Protein AF-A0A950HMZ3-F1 (afdb_monomer_lite)

Foldseek 3Di:
DVVLVVCCVPPLPVQLVVLVVCCVVPNDPVSVVSNVVSVPRDPDDDPDDDPAAWDDWDADPVNQWIWIQGPSRDIDIDGPDPVVVLLVCCVPPNQDDPVRCCVPPVPDDDDRDND

Radius of gyration: 17.86 Å; chains: 1; bounding box: 38×34×45 Å

pLDDT: mean 84.2, std 11.94, range [38.78, 97.56]

Sequence (115 aa):
MARATVLAAKDPGGSMLLAVEAFHYQPTVETRGALLSSQGQYFAGQLTGHRDIVYGVAFSPDGRTLATGGADHTIRLWDPDTTRVTDRLCHIIGRPSRADWARLIPDLPYQPTCH

Secondary structure (DSSP, 8-state):
-HHHHHHHHH-HHHHHHHHHHHHHH---HHHHHHHHHHHTS---------SS-EEEEEE-TTSS-EEEEETTS-EEEE---HHHHHHHHHHHHSS--HHHHHHH-TTS-------

Structure (mmCIF, N/CA/C/O backbone):
data_AF-A0A950HMZ3-F1
#
_entry.id   AF-A0A950HMZ3-F1
#
loop_
_atom_site.group_PDB
_atom_site.id
_atom_site.type_symbol
_atom_site.label_atom_id
_atom_site.label_alt_id
_atom_site.label_comp_id
_atom_site.label_asym_id
_atom_site.label_entity_id
_atom_site.label_seq_id
_atom_site.pdbx_PDB_ins_code
_atom_site.Cartn_x
_atom_site.Cartn_y
_atom_site.Cartn_z
_atom_site.occupancy
_atom_site.B_iso_or_equiv
_atom_site.auth_seq_id
_atom_site.auth_comp_id
_atom_site.auth_asym_id
_atom_site.auth_atom_id
_atom_site.pdbx_PDB_model_num
ATOM 1 N N . MET A 1 1 ? -0.866 -10.553 30.561 1.00 49.59 1 MET A N 1
ATOM 2 C CA . MET A 1 1 ? -0.048 -9.563 29.822 1.00 49.59 1 MET A CA 1
ATOM 3 C C . MET A 1 1 ? 0.933 -10.196 28.828 1.00 49.59 1 MET A C 1
ATOM 5 O O . MET A 1 1 ? 0.918 -9.778 27.683 1.00 49.59 1 MET A O 1
ATOM 9 N N . ALA A 1 2 ? 1.696 -11.244 29.173 1.00 38.78 2 ALA A N 1
ATOM 10 C CA . ALA A 1 2 ? 2.708 -11.829 28.268 1.00 38.78 2 ALA A CA 1
ATOM 11 C C . ALA A 1 2 ? 2.187 -12.428 26.937 1.00 38.78 2 ALA A C 1
ATOM 13 O O . ALA A 1 2 ? 2.918 -12.468 25.957 1.00 38.78 2 ALA A O 1
ATOM 14 N N . ARG A 1 3 ? 0.931 -12.894 26.868 1.00 56.56 3 ARG A N 1
ATOM 15 C CA . ARG A 1 3 ? 0.355 -13.447 25.623 1.00 56.56 3 ARG A CA 1
ATOM 16 C C . ARG A 1 3 ? -0.047 -12.379 24.595 1.00 56.56 3 ARG A C 1
ATOM 18 O O . ARG A 1 3 ? 0.020 -12.653 23.405 1.00 56.56 3 ARG A O 1
ATOM 25 N N . ALA A 1 4 ? -0.432 -11.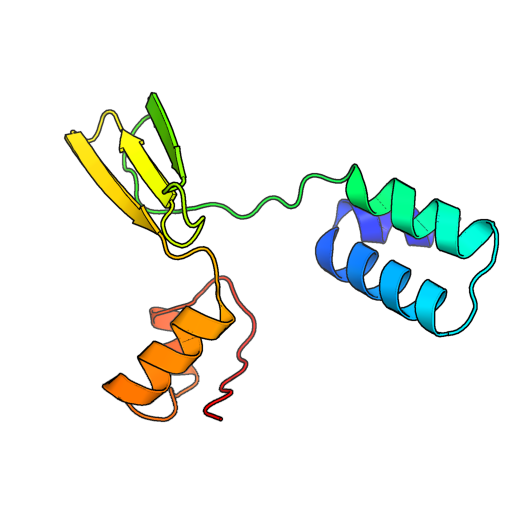182 25.041 1.00 59.53 4 ALA A N 1
ATOM 26 C CA . ALA A 1 4 ? -0.907 -10.111 24.159 1.00 59.53 4 ALA A CA 1
ATOM 27 C C . ALA A 1 4 ? 0.247 -9.412 23.419 1.00 59.53 4 ALA A C 1
ATOM 29 O O . ALA A 1 4 ? 0.126 -9.090 22.243 1.00 59.53 4 ALA A O 1
ATOM 30 N N . THR A 1 5 ? 1.399 -9.249 24.075 1.00 60.19 5 THR A N 1
ATOM 31 C CA . THR A 1 5 ? 2.601 -8.655 23.466 1.00 60.19 5 THR A CA 1
ATOM 32 C C . THR A 1 5 ? 3.232 -9.553 22.401 1.00 60.19 5 THR A C 1
ATOM 34 O O . THR A 1 5 ? 3.782 -9.055 21.424 1.00 60.19 5 THR A O 1
ATOM 37 N N . VAL A 1 6 ? 3.119 -10.878 22.545 1.00 63.56 6 VAL A N 1
ATOM 38 C CA . VAL A 1 6 ? 3.604 -11.840 21.541 1.00 63.56 6 VAL A CA 1
ATOM 39 C C . VAL A 1 6 ? 2.766 -11.794 20.262 1.00 63.56 6 VAL A C 1
ATOM 41 O O . VAL A 1 6 ? 3.326 -11.938 19.178 1.00 63.56 6 VAL A O 1
ATOM 44 N N . LEU A 1 7 ? 1.449 -11.577 20.372 1.00 69.81 7 LEU A N 1
ATOM 45 C CA . LEU A 1 7 ? 0.589 -11.409 19.200 1.00 69.81 7 LEU A CA 1
ATOM 46 C C . LEU A 1 7 ? 0.912 -10.100 18.475 1.00 69.81 7 LEU A C 1
ATOM 48 O O . LEU A 1 7 ? 1.141 -10.138 17.275 1.00 69.81 7 LEU A O 1
ATOM 52 N N . ALA A 1 8 ? 1.066 -8.993 19.209 1.00 68.38 8 ALA A N 1
ATOM 53 C CA . ALA A 1 8 ? 1.457 -7.698 18.644 1.00 68.38 8 ALA A CA 1
ATOM 54 C C . ALA A 1 8 ? 2.767 -7.757 17.842 1.00 68.38 8 ALA A C 1
ATOM 56 O O . ALA A 1 8 ? 2.886 -7.130 16.797 1.00 68.38 8 ALA A O 1
ATOM 57 N N . ALA A 1 9 ? 3.740 -8.549 18.297 1.00 69.44 9 ALA A N 1
ATOM 58 C CA . ALA A 1 9 ? 5.013 -8.704 17.598 1.00 69.44 9 ALA A CA 1
ATOM 59 C C . ALA A 1 9 ? 4.945 -9.626 16.365 1.00 69.44 9 ALA A C 1
ATOM 61 O O . ALA A 1 9 ? 5.716 -9.439 15.428 1.00 69.44 9 ALA A O 1
ATOM 62 N N . LYS A 1 10 ? 4.079 -10.649 16.371 1.00 72.94 10 LYS A N 1
ATOM 63 C CA . LYS A 1 10 ? 3.980 -11.643 15.283 1.00 72.94 10 LYS A CA 1
ATOM 64 C C . LYS A 1 10 ? 2.940 -11.289 14.224 1.00 72.94 10 LYS A C 1
ATOM 66 O O . LYS A 1 10 ? 3.109 -11.663 13.071 1.00 72.94 10 LYS A O 1
ATOM 71 N N . ASP A 1 11 ? 1.874 -10.619 14.637 1.00 75.00 11 ASP A N 1
ATOM 72 C CA . ASP A 1 11 ? 0.754 -10.197 13.805 1.00 75.00 11 ASP A CA 1
ATOM 73 C C . ASP A 1 11 ? 0.233 -8.828 14.292 1.00 75.00 11 ASP A C 1
ATOM 75 O O . ASP A 1 11 ? -0.746 -8.743 15.051 1.00 75.00 11 ASP A O 1
ATOM 79 N N . PRO A 1 12 ? 0.906 -7.734 13.887 1.00 76.06 12 PRO A N 1
ATOM 80 C CA . PRO A 1 12 ? 0.493 -6.379 14.243 1.00 76.06 12 PRO A CA 1
ATOM 81 C C . PRO A 1 12 ? -0.911 -6.043 13.717 1.00 76.06 12 PRO A C 1
ATOM 83 O O . PRO A 1 12 ? -1.679 -5.362 14.395 1.00 76.06 12 PRO A O 1
ATOM 86 N N . GLY A 1 13 ? -1.275 -6.557 12.534 1.00 75.50 13 GLY A N 1
ATOM 87 C CA . GLY A 1 13 ? -2.574 -6.306 11.901 1.00 75.50 13 GLY A CA 1
ATOM 88 C C . GLY A 1 13 ? -3.725 -6.969 12.645 1.00 75.50 13 GLY A C 1
ATOM 89 O O . GLY A 1 13 ? -4.692 -6.299 13.005 1.00 75.50 13 GLY A O 1
ATOM 90 N N . GLY A 1 14 ? -3.601 -8.262 12.952 1.00 78.62 14 GLY A N 1
ATOM 91 C CA . GLY A 1 14 ? -4.574 -8.971 13.783 1.00 78.62 14 GLY A CA 1
ATOM 92 C C . GLY A 1 14 ? -4.691 -8.360 15.180 1.00 78.62 14 GLY A C 1
ATOM 93 O O . GLY A 1 14 ? -5.794 -8.206 15.701 1.00 78.62 14 GLY A O 1
ATOM 94 N N . SER A 1 15 ? -3.575 -7.910 15.762 1.00 81.19 15 SER A N 1
ATOM 95 C CA . SER A 1 15 ? -3.580 -7.213 17.056 1.00 81.19 15 SER A CA 1
ATOM 96 C C . SER A 1 15 ? -4.323 -5.877 17.012 1.00 81.19 15 SER A C 1
ATOM 98 O O . SER A 1 15 ? -5.063 -5.560 17.944 1.00 81.19 15 SER A O 1
ATOM 100 N N . MET A 1 16 ? -4.160 -5.104 15.935 1.00 84.06 16 MET A N 1
ATOM 101 C CA . MET A 1 16 ? -4.878 -3.846 15.730 1.00 84.06 16 MET A CA 1
ATOM 102 C C . MET A 1 16 ? -6.379 -4.078 15.530 1.00 84.06 16 MET A C 1
ATOM 104 O O . MET A 1 16 ? -7.182 -3.398 16.166 1.00 84.06 16 MET A O 1
ATOM 108 N N . LEU A 1 17 ? -6.769 -5.056 14.707 1.00 84.50 17 LEU A N 1
ATOM 109 C CA . LEU A 1 17 ? -8.180 -5.398 14.493 1.00 84.50 17 LEU A CA 1
ATOM 110 C C . LEU A 1 17 ? -8.865 -5.804 15.801 1.00 84.50 17 LEU A C 1
ATOM 112 O O . LEU A 1 17 ? -9.935 -5.287 16.115 1.00 84.50 17 LEU A O 1
ATOM 116 N N . LEU A 1 18 ? -8.211 -6.642 16.609 1.00 87.25 18 LEU A N 1
ATOM 117 C CA . LEU A 1 18 ? -8.712 -7.021 17.932 1.00 87.25 18 LEU A CA 1
ATOM 118 C C . LEU A 1 18 ? -8.829 -5.815 18.878 1.00 87.25 18 LEU A C 1
ATOM 120 O O . LEU A 1 18 ? -9.776 -5.739 19.659 1.00 87.25 18 LEU A O 1
ATOM 124 N N . ALA A 1 19 ? -7.895 -4.860 18.818 1.00 88.00 19 ALA A N 1
ATOM 125 C CA . ALA A 1 19 ? -7.968 -3.638 19.619 1.00 88.00 19 ALA A CA 1
ATOM 126 C C . ALA A 1 19 ? -9.140 -2.732 19.197 1.00 88.00 19 ALA A C 1
ATOM 128 O O . ALA A 1 19 ? -9.822 -2.177 20.060 1.00 88.00 19 ALA A O 1
ATOM 129 N N . VAL A 1 20 ? -9.404 -2.614 17.890 1.00 90.00 20 VAL A N 1
ATOM 130 C CA . VAL A 1 20 ? -10.573 -1.899 17.346 1.00 90.00 20 VAL A CA 1
ATOM 131 C C . VAL A 1 20 ? -11.870 -2.579 17.782 1.00 90.00 20 VAL A C 1
ATOM 133 O O . VAL A 1 20 ? -12.775 -1.911 18.278 1.00 90.00 20 VAL A O 1
ATOM 136 N N . GLU A 1 21 ? -11.955 -3.904 17.657 1.00 92.88 21 GLU A N 1
ATOM 137 C CA . GLU A 1 21 ? -13.137 -4.677 18.047 1.00 92.88 21 GLU A CA 1
ATOM 138 C C . GLU A 1 21 ? -13.424 -4.557 19.550 1.00 92.88 21 GLU A C 1
ATOM 140 O O . GLU A 1 21 ? -14.551 -4.260 19.945 1.00 92.88 21 GLU A O 1
ATOM 145 N N . ALA A 1 22 ? -12.396 -4.687 20.395 1.00 89.94 22 ALA A N 1
ATOM 146 C CA . ALA A 1 22 ? -12.530 -4.513 21.838 1.00 89.94 22 ALA A CA 1
ATOM 147 C C . ALA A 1 22 ? -12.996 -3.096 22.210 1.00 89.94 22 ALA A C 1
ATOM 149 O O . ALA A 1 22 ? -13.828 -2.940 23.104 1.00 89.94 22 ALA A O 1
ATOM 150 N N . PHE A 1 23 ? -12.496 -2.065 21.519 1.00 92.38 23 PHE A N 1
ATOM 151 C CA . PHE A 1 23 ? -12.930 -0.684 21.730 1.00 92.38 23 PHE A CA 1
ATOM 152 C C . PHE A 1 23 ? -14.390 -0.461 21.312 1.00 92.38 23 PHE A C 1
ATOM 154 O O . PHE A 1 23 ? -15.127 0.215 22.031 1.00 92.38 23 PHE A O 1
ATOM 161 N N . HIS A 1 24 ? -14.822 -1.045 20.189 1.00 93.94 24 HIS A N 1
ATOM 162 C CA . HIS A 1 24 ? -16.217 -0.994 19.745 1.00 93.94 24 HIS A CA 1
ATOM 163 C C . HIS A 1 24 ? -17.165 -1.741 20.689 1.00 93.94 24 HIS A C 1
ATOM 165 O O . HIS A 1 24 ? -18.273 -1.267 20.929 1.00 93.94 24 HIS A O 1
ATOM 171 N N . TYR A 1 25 ? -16.740 -2.883 21.236 1.00 94.00 25 TYR A N 1
ATOM 172 C CA . TYR A 1 25 ? -17.533 -3.650 22.196 1.00 94.00 25 TYR A CA 1
ATOM 173 C C . TYR A 1 25 ? -17.649 -2.925 23.542 1.00 94.00 25 TYR A C 1
ATOM 175 O O . TYR A 1 25 ? -18.745 -2.792 24.088 1.00 94.00 25 TYR A O 1
ATOM 183 N N . GLN A 1 26 ? -16.523 -2.444 24.083 1.00 93.25 26 GLN A N 1
ATOM 184 C CA . GLN A 1 26 ? -16.499 -1.748 25.364 1.00 93.25 26 GLN A CA 1
ATOM 185 C C . GLN A 1 26 ? -15.388 -0.681 25.418 1.00 93.25 26 GLN A C 1
ATOM 187 O O . GLN A 1 26 ? -14.209 -0.999 25.616 1.00 93.25 26 GLN A O 1
ATOM 192 N N . PRO A 1 27 ? -15.740 0.611 25.289 1.00 92.56 27 PRO A N 1
ATOM 193 C CA . PRO A 1 27 ? -14.766 1.690 25.343 1.00 92.56 27 PRO A CA 1
ATOM 194 C C . PRO A 1 27 ? -14.360 1.984 26.794 1.00 92.56 27 PRO A C 1
ATOM 196 O O . PRO A 1 27 ? -15.047 2.702 27.520 1.00 92.56 27 PRO A O 1
ATOM 199 N N . THR A 1 28 ? -13.213 1.445 27.209 1.00 95.38 28 THR A N 1
ATOM 200 C CA . THR A 1 28 ? -12.578 1.681 28.512 1.00 95.38 28 THR A CA 1
ATOM 201 C C . THR A 1 28 ? -11.205 2.336 28.333 1.00 95.38 28 THR A C 1
ATOM 203 O O . THR A 1 28 ? -10.722 2.523 27.211 1.00 95.38 28 THR A O 1
ATOM 206 N N . VAL A 1 29 ? -10.556 2.719 29.437 1.00 94.25 29 VAL A N 1
ATOM 207 C CA . VAL A 1 29 ? -9.188 3.271 29.409 1.00 94.25 29 VAL A CA 1
ATOM 208 C C . VAL A 1 29 ? -8.207 2.240 28.845 1.00 94.25 29 VAL A C 1
ATOM 210 O O . VAL A 1 29 ? -7.322 2.585 28.066 1.00 94.25 29 VAL A O 1
ATOM 213 N N . GLU A 1 30 ? -8.408 0.968 29.176 1.00 89.00 30 GLU A N 1
ATOM 214 C CA . GLU A 1 30 ? -7.592 -0.152 28.719 1.00 89.00 30 GLU A CA 1
ATOM 215 C C . GLU A 1 30 ? -7.745 -0.385 27.211 1.00 89.00 30 GLU A C 1
ATOM 217 O O . GLU A 1 30 ? -6.736 -0.471 26.509 1.00 89.00 30 GLU A O 1
ATOM 222 N N . THR A 1 31 ? -8.977 -0.438 26.682 1.00 90.25 31 THR A N 1
ATOM 223 C CA . THR A 1 31 ? -9.200 -0.663 25.239 1.00 90.25 31 THR A CA 1
ATOM 224 C C . THR A 1 31 ? -8.762 0.538 24.403 1.00 90.25 31 THR A C 1
ATOM 226 O O . THR A 1 31 ? -8.177 0.367 23.333 1.00 90.25 31 THR A O 1
ATOM 229 N N . ARG A 1 32 ? -8.911 1.763 24.928 1.00 88.88 32 ARG A N 1
ATOM 230 C CA . ARG A 1 32 ? -8.352 2.974 24.307 1.00 88.88 32 ARG A CA 1
ATOM 231 C C . ARG A 1 32 ? -6.818 2.966 24.308 1.00 88.88 32 ARG A C 1
ATOM 233 O O . ARG A 1 32 ? -6.209 3.324 23.301 1.00 88.88 32 ARG A O 1
ATOM 240 N N . GLY A 1 33 ? -6.186 2.540 25.403 1.00 87.94 33 GLY A N 1
ATOM 241 C CA . GLY A 1 33 ? -4.729 2.408 25.500 1.00 87.94 33 GLY A CA 1
ATOM 242 C C . GLY A 1 33 ? -4.164 1.351 24.548 1.00 87.94 33 GLY A C 1
ATOM 243 O O . GLY A 1 33 ? -3.140 1.589 23.905 1.00 87.94 33 GLY A O 1
ATOM 244 N N . ALA A 1 34 ? -4.855 0.219 24.389 1.00 84.44 34 ALA A N 1
ATOM 245 C CA . ALA A 1 34 ? -4.500 -0.813 23.417 1.00 84.44 34 ALA A CA 1
ATOM 246 C C . ALA A 1 34 ? -4.597 -0.299 21.970 1.00 84.44 34 ALA A C 1
ATOM 248 O O . ALA A 1 34 ? -3.660 -0.486 21.194 1.00 84.44 34 ALA A O 1
ATOM 249 N N . LEU A 1 35 ? -5.677 0.417 21.629 1.00 85.44 35 LEU A N 1
ATOM 250 C CA . LEU A 1 35 ? -5.860 1.018 20.306 1.00 85.44 35 LEU A CA 1
ATOM 251 C C . LEU A 1 35 ? -4.741 2.015 19.972 1.00 85.44 35 LEU A C 1
ATOM 253 O O . LEU A 1 35 ? -4.130 1.920 18.910 1.00 85.44 35 LEU A O 1
ATOM 257 N N . LEU A 1 36 ? -4.420 2.933 20.887 1.00 85.44 36 LEU A N 1
ATOM 258 C CA . LEU A 1 36 ? -3.335 3.906 20.698 1.00 85.44 36 LEU A CA 1
ATOM 259 C C . LEU A 1 36 ? -1.965 3.227 20.565 1.00 85.44 36 LEU A C 1
ATOM 261 O O . LEU A 1 36 ? -1.150 3.631 19.742 1.00 85.44 36 LEU A O 1
ATOM 265 N N . SER A 1 37 ? -1.728 2.161 21.330 1.00 80.69 37 SER A N 1
ATOM 266 C CA . SER A 1 37 ? -0.469 1.406 21.285 1.00 80.69 37 SER A CA 1
ATOM 267 C C . SER A 1 37 ? -0.314 0.587 19.996 1.00 80.69 37 SER A C 1
ATOM 269 O O . SER A 1 37 ? 0.810 0.339 19.564 1.00 80.69 37 SER A O 1
ATOM 271 N N . SER A 1 38 ? -1.420 0.174 19.365 1.00 75.94 38 SER A N 1
ATOM 272 C CA . SER A 1 38 ? -1.400 -0.507 18.061 1.00 75.94 38 SER A CA 1
ATOM 273 C C . SER A 1 38 ? -1.049 0.435 16.902 1.00 75.94 38 SER A C 1
ATOM 275 O O . SER A 1 38 ? -0.387 0.010 15.962 1.00 75.94 38 SER A O 1
ATOM 277 N N . GLN A 1 39 ? -1.379 1.730 17.003 1.00 67.56 39 GLN A N 1
ATOM 278 C CA . GLN A 1 39 ? -1.049 2.732 15.976 1.00 67.56 39 GLN A CA 1
ATOM 279 C C . GLN A 1 39 ? 0.460 2.992 15.844 1.00 67.56 39 GLN A C 1
ATOM 281 O O . GLN A 1 39 ? 0.916 3.440 14.797 1.00 67.56 39 GLN A O 1
ATOM 286 N N . GLY A 1 40 ? 1.241 2.713 16.894 1.00 63.19 40 GLY A N 1
ATOM 287 C CA . GLY A 1 40 ? 2.701 2.834 16.872 1.00 63.19 40 GLY A CA 1
ATOM 288 C C . GLY A 1 40 ? 3.426 1.617 16.287 1.00 63.19 40 GLY A C 1
ATOM 289 O O . GLY A 1 40 ? 4.653 1.628 16.203 1.00 63.19 40 GLY A O 1
ATOM 290 N N . GLN A 1 41 ? 2.703 0.555 15.921 1.00 64.69 41 GLN A N 1
ATOM 291 C CA . GLN A 1 41 ? 3.297 -0.646 15.342 1.00 64.69 41 GLN A CA 1
ATOM 292 C C . GLN A 1 41 ? 3.383 -0.483 13.828 1.00 64.69 41 GLN A C 1
ATOM 294 O O . GLN A 1 41 ? 2.377 -0.298 13.147 1.00 64.69 41 GLN A O 1
ATOM 299 N N . TYR A 1 42 ? 4.598 -0.561 13.289 1.00 60.78 42 TYR A N 1
ATOM 300 C CA . TYR A 1 42 ? 4.804 -0.569 11.848 1.00 60.78 42 TYR A CA 1
ATOM 301 C C . TYR A 1 42 ? 4.172 -1.832 11.260 1.00 60.78 42 TYR A C 1
ATOM 303 O O . TYR A 1 42 ? 4.648 -2.943 11.495 1.00 60.78 42 TYR A O 1
ATOM 311 N N . PHE A 1 43 ? 3.101 -1.671 10.487 1.00 63.78 43 PHE A N 1
ATOM 312 C CA . PHE A 1 43 ? 2.602 -2.751 9.651 1.00 63.78 43 PHE A CA 1
ATOM 313 C C . PHE A 1 43 ? 3.552 -2.896 8.458 1.00 63.78 43 PHE A C 1
ATOM 315 O O . PHE A 1 43 ? 3.606 -2.034 7.581 1.00 63.78 43 PHE A O 1
ATOM 322 N N . ALA A 1 44 ? 4.363 -3.952 8.457 1.00 62.00 44 ALA A N 1
ATOM 323 C CA . ALA A 1 44 ? 5.321 -4.206 7.390 1.00 62.00 44 ALA A CA 1
ATOM 324 C C . ALA A 1 44 ? 4.649 -5.008 6.266 1.00 62.00 44 ALA A C 1
ATOM 326 O O . ALA A 1 44 ? 4.623 -6.235 6.294 1.00 62.00 44 ALA A O 1
ATOM 327 N N . GLY A 1 45 ? 4.102 -4.305 5.275 1.00 67.44 45 GLY A N 1
ATOM 328 C CA . GLY A 1 45 ? 3.846 -4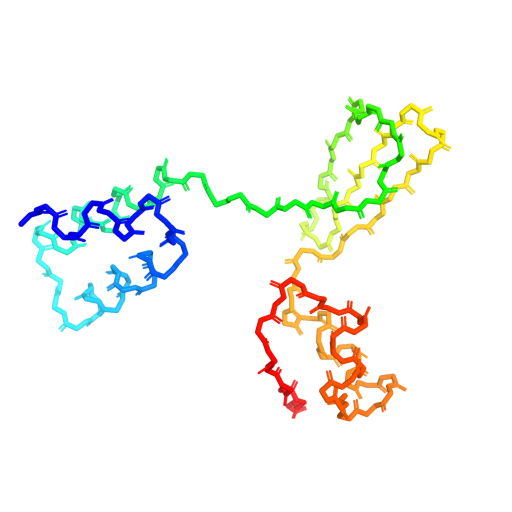.866 3.947 1.00 67.44 45 GLY A CA 1
ATOM 329 C C . GLY A 1 45 ? 5.042 -4.588 3.036 1.00 67.44 45 GLY A C 1
ATOM 330 O O . GLY A 1 45 ? 5.568 -3.475 3.041 1.00 67.44 45 GLY A O 1
ATOM 331 N N . GLN A 1 46 ? 5.492 -5.577 2.261 1.00 75.25 46 GLN A N 1
ATOM 332 C CA . GLN A 1 46 ? 6.591 -5.396 1.309 1.00 75.25 46 GLN A CA 1
ATOM 333 C C . GLN A 1 46 ? 6.042 -5.238 -0.110 1.00 75.25 46 GLN A C 1
ATOM 335 O O . GLN A 1 46 ? 5.458 -6.166 -0.660 1.00 75.25 46 GLN A O 1
ATOM 340 N N . LEU A 1 47 ? 6.285 -4.087 -0.737 1.00 82.00 47 LEU A N 1
ATOM 341 C CA . LEU A 1 47 ? 5.994 -3.892 -2.158 1.00 82.00 47 LEU A CA 1
ATOM 342 C C 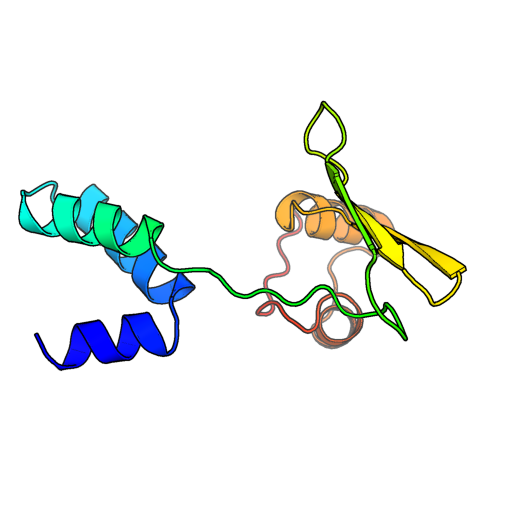. LEU A 1 47 ? 7.105 -4.540 -2.992 1.00 82.00 47 LEU A C 1
ATOM 344 O O . LEU A 1 47 ? 8.203 -3.999 -3.128 1.00 82.00 47 LEU A O 1
ATOM 348 N N . THR A 1 48 ? 6.839 -5.739 -3.509 1.00 84.06 48 THR A N 1
ATOM 349 C CA . THR A 1 48 ? 7.830 -6.548 -4.228 1.00 84.06 48 THR A CA 1
ATOM 350 C C . THR A 1 48 ? 7.878 -6.223 -5.716 1.00 84.06 48 THR A C 1
ATOM 352 O O . THR A 1 48 ? 6.860 -6.076 -6.384 1.00 84.06 48 THR A O 1
ATOM 355 N N . GLY A 1 49 ? 9.083 -6.155 -6.282 1.00 88.44 49 GLY A N 1
ATOM 356 C CA . GLY A 1 49 ? 9.259 -6.108 -7.734 1.00 88.44 49 GLY A CA 1
ATOM 357 C C . GLY A 1 49 ? 10.382 -5.200 -8.203 1.00 88.44 49 GLY A C 1
ATOM 358 O O . GLY A 1 49 ? 10.915 -5.441 -9.291 1.00 88.44 49 GLY A O 1
ATOM 359 N N . HIS A 1 50 ? 10.762 -4.183 -7.426 1.00 95.19 50 HIS A N 1
ATOM 360 C CA . HIS A 1 50 ? 12.022 -3.505 -7.708 1.00 95.19 50 HIS A CA 1
ATOM 361 C C . HIS A 1 50 ? 13.170 -4.504 -7.560 1.00 95.19 50 HIS A C 1
ATOM 363 O O . HIS A 1 50 ? 13.184 -5.304 -6.625 1.00 95.19 50 HIS A O 1
ATOM 369 N N . ARG A 1 51 ? 14.087 -4.503 -8.528 1.00 94.94 51 ARG A N 1
ATOM 370 C CA . ARG A 1 51 ? 15.225 -5.440 -8.564 1.00 94.94 51 ARG A CA 1
ATOM 371 C C . ARG A 1 51 ? 16.492 -4.861 -7.940 1.00 94.94 51 ARG A C 1
ATOM 373 O O . ARG A 1 51 ? 17.504 -5.549 -7.899 1.00 94.94 51 ARG A O 1
ATOM 380 N N . ASP A 1 52 ? 16.424 -3.615 -7.489 1.00 95.25 52 ASP A N 1
ATOM 381 C CA . ASP A 1 52 ? 17.530 -2.870 -6.899 1.00 95.25 52 ASP A CA 1
ATOM 382 C C . ASP A 1 52 ? 16.981 -1.765 -5.967 1.00 95.25 52 ASP A C 1
ATOM 384 O O . ASP A 1 52 ? 15.764 -1.646 -5.789 1.00 95.25 52 ASP A O 1
ATOM 388 N N . ILE A 1 53 ? 17.867 -0.973 -5.360 1.00 95.38 53 ILE A N 1
ATOM 389 C CA . ILE A 1 53 ? 17.581 0.068 -4.366 1.00 95.38 53 ILE A CA 1
ATOM 390 C C . ILE A 1 53 ? 16.469 1.008 -4.844 1.00 95.38 53 ILE A C 1
ATOM 392 O O . ILE A 1 53 ? 16.524 1.556 -5.943 1.00 95.38 53 ILE A O 1
ATOM 396 N N . VAL A 1 54 ? 15.479 1.250 -3.983 1.00 96.50 54 VAL A N 1
ATOM 397 C CA . VAL A 1 54 ? 14.448 2.273 -4.201 1.00 96.50 54 VAL A CA 1
ATOM 398 C C . VAL A 1 54 ? 14.985 3.625 -3.731 1.00 96.50 54 VAL A C 1
ATOM 400 O O . VAL A 1 54 ? 15.390 3.763 -2.580 1.00 96.50 54 VAL A O 1
ATOM 403 N N . TYR A 1 55 ? 14.975 4.626 -4.610 1.00 97.25 55 TYR A N 1
ATOM 404 C CA . TYR A 1 55 ? 15.464 5.977 -4.313 1.00 97.25 55 TYR A CA 1
ATOM 405 C C . TYR A 1 55 ? 14.362 6.957 -3.919 1.00 97.25 55 TYR A C 1
ATOM 407 O O . TYR A 1 55 ? 14.645 7.974 -3.289 1.00 97.25 55 TYR A O 1
ATOM 415 N N . GLY A 1 56 ? 13.115 6.688 -4.303 1.00 95.44 56 GLY A N 1
ATOM 416 C CA . GLY A 1 56 ? 12.024 7.629 -4.091 1.00 95.44 56 GLY A CA 1
ATOM 417 C C . GLY A 1 56 ? 10.668 6.959 -3.983 1.00 95.44 56 GLY A C 1
ATOM 418 O O . GLY A 1 56 ? 10.409 5.925 -4.603 1.00 95.44 56 GLY A O 1
ATOM 419 N N . VAL A 1 57 ? 9.803 7.600 -3.200 1.00 96.19 57 V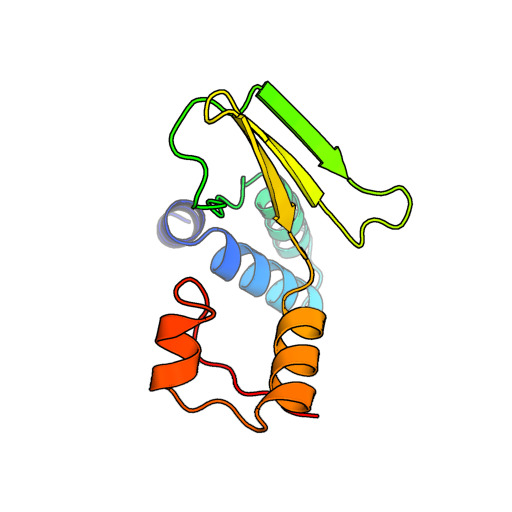AL A N 1
ATOM 420 C CA . VAL A 1 57 ? 8.409 7.223 -2.990 1.00 96.19 57 VAL A CA 1
ATOM 421 C C . VAL A 1 57 ? 7.547 8.484 -2.966 1.00 96.19 57 VAL A C 1
ATOM 423 O O . VAL A 1 57 ? 7.920 9.477 -2.343 1.00 96.19 57 VAL A O 1
ATOM 426 N N . ALA A 1 58 ? 6.409 8.460 -3.655 1.00 97.31 58 ALA A N 1
ATOM 427 C CA . ALA A 1 58 ? 5.462 9.570 -3.667 1.00 97.31 58 ALA A CA 1
ATOM 428 C C . ALA A 1 58 ? 4.025 9.064 -3.816 1.00 97.31 58 ALA A C 1
ATOM 430 O O . ALA A 1 58 ? 3.745 8.234 -4.679 1.00 97.31 58 ALA A O 1
ATOM 431 N N . PHE A 1 59 ? 3.107 9.594 -3.011 1.00 97.31 59 PHE A N 1
ATOM 432 C CA . PHE A 1 59 ? 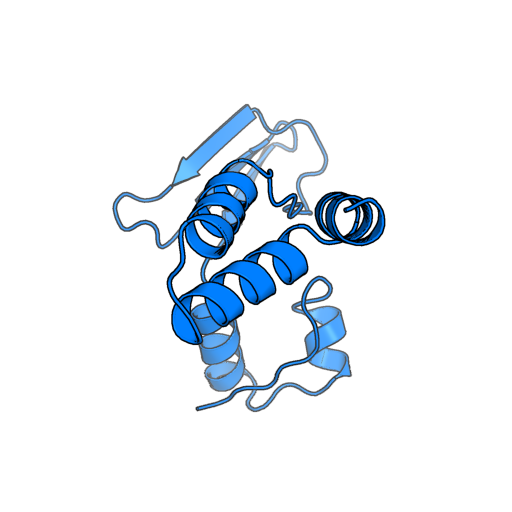1.674 9.422 -3.244 1.00 97.31 59 PHE A CA 1
ATOM 433 C C . PHE A 1 59 ? 1.172 10.470 -4.236 1.00 97.31 59 PHE A C 1
ATOM 435 O O . PHE A 1 59 ? 1.631 11.615 -4.239 1.00 97.31 59 PHE A O 1
ATOM 442 N N . SER A 1 60 ? 0.194 10.094 -5.055 1.00 96.00 60 SER A N 1
ATOM 443 C CA . SER A 1 60 ? -0.614 11.060 -5.789 1.00 96.00 60 SER A CA 1
ATOM 444 C C . SER A 1 60 ? -1.376 11.966 -4.807 1.00 96.00 60 SER A C 1
ATOM 446 O O . SER A 1 60 ? -1.702 11.526 -3.702 1.00 96.00 60 SER A O 1
ATOM 448 N N . PRO A 1 61 ? -1.708 13.218 -5.180 1.00 96.56 61 PRO A N 1
ATOM 449 C CA . PRO A 1 61 ? -2.435 14.132 -4.291 1.00 96.56 61 PRO A CA 1
ATOM 450 C C . PRO A 1 61 ? -3.791 13.600 -3.804 1.00 96.56 61 PRO A C 1
ATOM 452 O O . PRO A 1 61 ? -4.256 13.986 -2.738 1.00 96.56 61 PRO A O 1
ATOM 455 N N . ASP A 1 62 ? -4.421 12.710 -4.575 1.00 93.94 62 ASP A N 1
ATOM 456 C CA . ASP A 1 62 ? -5.676 12.038 -4.223 1.00 93.94 62 ASP A CA 1
ATOM 457 C C . ASP A 1 62 ? -5.482 10.749 -3.396 1.00 93.94 62 ASP A C 1
ATOM 459 O O . ASP A 1 62 ? -6.461 10.089 -3.053 1.00 93.94 62 ASP A O 1
ATOM 463 N N . GLY A 1 63 ? -4.235 10.357 -3.112 1.00 91.94 63 GLY A N 1
ATOM 464 C CA . GLY A 1 63 ? -3.875 9.150 -2.364 1.00 91.94 63 GLY A CA 1
ATOM 465 C C . GLY A 1 63 ? -4.139 7.826 -3.088 1.00 91.94 63 GLY A C 1
ATOM 466 O O . GLY A 1 63 ? -3.882 6.764 -2.526 1.00 91.94 63 GLY A O 1
ATOM 467 N N . ARG A 1 64 ? -4.639 7.849 -4.331 1.00 93.88 64 ARG A N 1
ATOM 468 C CA . ARG A 1 64 ? -5.062 6.639 -5.060 1.00 93.88 64 ARG A CA 1
ATOM 469 C C . ARG A 1 64 ? -3.921 5.881 -5.719 1.00 93.88 64 ARG A C 1
ATOM 471 O O . ARG A 1 64 ? -4.126 4.749 -6.154 1.00 93.88 64 ARG A O 1
ATOM 478 N N . THR A 1 65 ? -2.759 6.501 -5.861 1.00 94.94 65 THR A N 1
ATOM 479 C CA . THR A 1 65 ? -1.600 5.887 -6.501 1.00 94.94 65 THR A CA 1
ATOM 480 C C . THR A 1 65 ? -0.366 6.167 -5.670 1.00 94.94 65 THR A C 1
ATOM 482 O O . THR A 1 65 ? -0.103 7.306 -5.296 1.00 94.94 65 THR A O 1
ATOM 485 N N . LEU A 1 66 ? 0.417 5.130 -5.418 1.00 95.50 66 LEU A N 1
ATOM 486 C CA . LEU A 1 66 ? 1.771 5.254 -4.904 1.00 95.50 66 LEU A CA 1
ATOM 487 C C . LEU A 1 66 ? 2.741 5.017 -6.059 1.00 95.50 66 LEU A C 1
ATOM 489 O O . LEU A 1 66 ? 2.614 4.030 -6.779 1.00 95.50 66 LEU A O 1
ATOM 493 N N . ALA A 1 67 ? 3.711 5.903 -6.235 1.00 97.06 67 ALA A N 1
ATOM 494 C CA . ALA A 1 67 ? 4.806 5.732 -7.175 1.00 97.06 67 ALA A CA 1
ATOM 495 C C . ALA A 1 67 ? 6.098 5.423 -6.414 1.00 97.06 67 ALA A C 1
ATOM 497 O O . ALA A 1 67 ? 6.418 6.098 -5.433 1.00 97.06 67 ALA A O 1
ATOM 498 N N . THR A 1 68 ? 6.851 4.433 -6.888 1.00 97.38 68 THR A N 1
ATOM 499 C CA . THR A 1 68 ? 8.206 4.125 -6.412 1.00 97.38 68 THR A CA 1
ATOM 500 C C . THR A 1 68 ? 9.182 4.122 -7.583 1.00 97.38 68 THR A C 1
ATOM 502 O O . THR A 1 68 ? 8.855 3.616 -8.657 1.00 97.38 68 THR A O 1
ATOM 505 N N . GLY A 1 69 ? 10.369 4.700 -7.395 1.00 97.56 69 GLY A N 1
ATOM 506 C CA . GLY A 1 69 ? 11.434 4.735 -8.404 1.00 97.56 69 GLY A CA 1
ATOM 507 C C . GLY A 1 69 ? 12.720 4.115 -7.868 1.00 97.56 69 GLY A C 1
ATOM 508 O O . GLY A 1 69 ? 13.112 4.419 -6.738 1.00 97.56 69 GLY A O 1
ATOM 509 N N . GLY A 1 70 ? 13.367 3.258 -8.660 1.00 96.44 70 GLY A N 1
ATOM 510 C CA . GLY A 1 70 ? 14.533 2.488 -8.221 1.00 96.44 70 GLY A CA 1
ATOM 511 C C . GLY A 1 70 ? 15.732 2.518 -9.168 1.00 96.44 70 GLY A C 1
ATOM 512 O O . GLY A 1 70 ? 15.645 2.956 -10.316 1.00 96.44 70 GLY A O 1
ATOM 513 N N . ALA A 1 71 ? 16.862 2.016 -8.668 1.00 97.50 71 ALA A N 1
ATOM 514 C CA . ALA A 1 71 ? 18.112 1.827 -9.403 1.00 97.50 71 ALA A CA 1
ATOM 515 C C . ALA A 1 71 ? 17.990 0.795 -10.535 1.00 97.50 71 ALA A C 1
ATOM 517 O O . ALA A 1 71 ? 18.796 0.792 -11.458 1.00 97.50 71 ALA A O 1
ATOM 518 N N . ASP A 1 72 ? 16.920 -0.006 -10.539 1.00 96.69 72 ASP A N 1
ATOM 519 C CA . ASP A 1 72 ? 16.565 -0.893 -11.649 1.00 96.69 72 ASP A CA 1
ATOM 520 C C . ASP A 1 72 ? 16.036 -0.153 -12.894 1.00 96.69 72 ASP A C 1
ATOM 522 O O . ASP A 1 72 ? 15.561 -0.790 -13.836 1.00 96.69 72 ASP A O 1
ATOM 526 N N . HIS A 1 73 ? 16.123 1.182 -12.895 1.00 96.62 73 HIS A N 1
ATOM 527 C CA . HIS A 1 73 ? 15.674 2.086 -13.950 1.00 96.62 73 HIS A CA 1
ATOM 528 C C . HIS A 1 73 ? 14.176 1.981 -14.256 1.00 96.62 73 HIS A C 1
ATOM 530 O O . HIS A 1 73 ? 13.738 2.316 -15.358 1.00 96.62 73 HIS A O 1
ATOM 536 N N . THR A 1 74 ? 13.374 1.534 -13.285 1.00 97.12 74 THR A N 1
ATOM 537 C CA . THR A 1 74 ? 11.919 1.475 -13.420 1.00 97.12 74 THR A CA 1
ATOM 538 C C . THR A 1 74 ? 11.213 2.399 -12.439 1.00 97.12 74 THR A C 1
ATOM 540 O O . THR A 1 74 ? 11.696 2.689 -11.343 1.00 97.12 74 THR A O 1
ATOM 543 N N . ILE A 1 75 ? 10.025 2.840 -12.851 1.00 96.38 75 ILE A N 1
ATOM 544 C CA . ILE A 1 75 ? 9.009 3.396 -11.962 1.00 96.38 75 ILE A CA 1
ATOM 545 C C . ILE A 1 75 ? 7.912 2.345 -11.843 1.00 96.38 75 ILE A C 1
ATOM 547 O O . ILE A 1 75 ? 7.456 1.800 -12.851 1.00 96.38 75 ILE A O 1
ATOM 551 N N . ARG A 1 76 ? 7.476 2.068 -10.618 1.00 95.06 76 ARG A N 1
ATOM 552 C CA . ARG A 1 76 ? 6.344 1.186 -10.334 1.00 95.06 76 ARG A CA 1
ATOM 553 C C . ARG A 1 76 ? 5.210 1.993 -9.733 1.00 95.06 76 ARG A C 1
ATOM 555 O O . ARG A 1 76 ? 5.436 2.864 -8.896 1.00 95.06 76 ARG A O 1
ATOM 562 N N . LEU A 1 77 ? 4.000 1.695 -10.189 1.00 94.88 77 LEU A N 1
ATOM 563 C CA . LEU A 1 77 ? 2.772 2.280 -9.674 1.00 94.88 77 LEU A CA 1
ATOM 564 C C . LEU A 1 77 ? 2.015 1.222 -8.886 1.00 94.88 77 LEU A C 1
ATOM 566 O O . LEU A 1 77 ? 1.856 0.092 -9.351 1.00 94.88 77 LEU A O 1
ATOM 570 N N . TRP A 1 78 ? 1.530 1.618 -7.720 1.00 92.12 78 TRP A N 1
ATOM 571 C CA . TRP A 1 78 ? 0.787 0.767 -6.809 1.00 92.12 78 TRP A CA 1
ATOM 572 C C . TRP A 1 78 ? -0.560 1.393 -6.513 1.00 92.12 78 TRP A C 1
ATOM 574 O O . TRP A 1 78 ? -0.685 2.610 -6.358 1.00 92.12 78 TRP A O 1
ATOM 584 N N . ASP A 1 79 ? -1.554 0.531 -6.394 1.00 91.38 79 ASP A N 1
ATOM 585 C CA . ASP A 1 79 ? -2.849 0.875 -5.847 1.00 91.38 79 ASP A CA 1
ATOM 586 C C . ASP A 1 79 ? -2.885 0.385 -4.392 1.00 91.38 79 ASP A C 1
ATOM 588 O O . ASP A 1 79 ? -2.873 -0.828 -4.175 1.00 91.38 79 ASP A O 1
ATOM 592 N N . PRO A 1 80 ? -2.852 1.288 -3.397 1.00 86.75 80 PRO A N 1
ATOM 593 C CA . PRO A 1 80 ? -2.816 0.895 -1.991 1.00 86.75 80 PRO A CA 1
ATOM 594 C C . PRO A 1 80 ? -4.178 0.408 -1.468 1.00 86.75 80 PRO A C 1
ATOM 596 O O . PRO A 1 80 ? -4.242 -0.129 -0.365 1.00 86.75 80 PRO A O 1
ATOM 599 N N . ASP A 1 81 ? -5.263 0.606 -2.223 1.00 87.75 81 ASP A N 1
ATOM 600 C CA . ASP A 1 81 ? -6.615 0.229 -1.818 1.00 87.75 81 ASP A CA 1
ATOM 601 C C . ASP A 1 81 ? -6.941 -1.176 -2.330 1.00 87.75 81 ASP A C 1
ATOM 603 O O . ASP A 1 81 ? -7.368 -1.378 -3.471 1.00 87.75 81 ASP A O 1
ATOM 607 N N . THR A 1 82 ? -6.732 -2.163 -1.460 1.00 81.38 82 THR A N 1
ATOM 608 C CA . THR A 1 82 ? -6.965 -3.576 -1.769 1.00 81.38 82 THR A CA 1
ATOM 609 C C . THR A 1 82 ? -8.409 -3.855 -2.168 1.00 81.38 82 THR A C 1
ATOM 611 O O . THR A 1 82 ? -8.611 -4.643 -3.086 1.00 81.38 82 THR A O 1
ATOM 614 N N . THR A 1 83 ? -9.388 -3.168 -1.569 1.00 85.19 83 THR A N 1
ATOM 615 C CA . THR A 1 83 ? -10.815 -3.306 -1.910 1.00 85.19 83 THR A CA 1
ATOM 616 C C . THR A 1 83 ? -11.048 -2.882 -3.353 1.00 85.19 83 THR A C 1
ATOM 618 O O . THR A 1 83 ? -11.590 -3.629 -4.166 1.00 85.19 83 THR A O 1
ATOM 621 N N . ARG A 1 84 ? -10.538 -1.704 -3.721 1.00 87.25 84 ARG A N 1
ATOM 622 C CA . ARG A 1 84 ? -10.672 -1.194 -5.087 1.00 87.25 84 ARG A CA 1
ATOM 623 C C . ARG A 1 84 ? -9.935 -2.064 -6.105 1.00 87.25 84 ARG A C 1
ATOM 625 O O . ARG A 1 84 ? -10.402 -2.191 -7.239 1.00 87.25 84 ARG A O 1
ATOM 632 N N . VAL A 1 85 ? -8.778 -2.626 -5.750 1.00 86.62 85 VAL A N 1
ATOM 633 C CA . VAL A 1 85 ? -8.042 -3.565 -6.614 1.00 86.62 85 VAL A CA 1
ATOM 634 C C . VAL A 1 85 ? -8.853 -4.839 -6.836 1.00 86.62 85 VAL A C 1
ATOM 636 O O . VAL A 1 85 ? -9.005 -5.260 -7.985 1.00 86.62 85 VAL A O 1
ATOM 639 N N . THR A 1 86 ? -9.402 -5.434 -5.774 1.00 85.06 86 THR A N 1
ATOM 640 C CA . THR A 1 86 ? -10.201 -6.662 -5.871 1.00 85.06 86 THR A CA 1
ATOM 641 C C . THR A 1 86 ? -11.495 -6.443 -6.646 1.00 85.06 86 THR A C 1
ATOM 643 O O . THR A 1 86 ? -11.812 -7.257 -7.511 1.00 85.06 86 THR A O 1
ATOM 646 N N . ASP A 1 87 ? -12.173 -5.309 -6.450 1.00 87.38 87 ASP A N 1
ATOM 647 C CA . ASP A 1 87 ? -13.375 -4.945 -7.210 1.00 87.38 87 ASP A CA 1
ATOM 648 C C . ASP A 1 87 ? -13.065 -4.798 -8.704 1.00 87.38 87 ASP A C 1
ATOM 650 O O . ASP A 1 87 ? -13.788 -5.298 -9.570 1.00 87.38 87 ASP A O 1
ATOM 654 N N . ARG A 1 88 ? -11.933 -4.164 -9.043 1.00 87.69 88 ARG A N 1
ATOM 655 C CA . ARG A 1 88 ? -11.500 -4.047 -10.442 1.00 87.69 88 ARG A CA 1
ATOM 656 C C . ARG A 1 88 ? -11.189 -5.403 -11.059 1.00 87.69 88 ARG A C 1
ATOM 658 O O . ARG A 1 88 ? -11.562 -5.639 -12.204 1.00 87.69 88 ARG A O 1
ATOM 665 N N . LEU A 1 89 ? -10.524 -6.293 -10.322 1.00 86.81 89 LEU A N 1
ATOM 666 C CA . LEU A 1 89 ? -10.274 -7.659 -10.781 1.00 86.81 89 LEU A CA 1
ATOM 667 C C . LEU A 1 89 ? -11.589 -8.402 -11.027 1.00 86.81 89 LEU A C 1
ATOM 669 O O . LEU A 1 89 ? -11.742 -9.004 -12.089 1.00 86.81 89 LEU A O 1
ATOM 673 N N . CYS A 1 90 ? -12.559 -8.275 -10.121 1.00 88.62 90 CYS A N 1
ATOM 674 C CA . CYS A 1 90 ? -13.904 -8.815 -10.304 1.00 88.62 90 CYS A CA 1
ATOM 675 C C . CYS A 1 90 ? -14.565 -8.322 -11.600 1.00 88.62 90 CYS A C 1
ATOM 677 O O . CYS A 1 90 ? -15.157 -9.119 -12.324 1.00 88.62 90 CYS A O 1
ATOM 679 N N . HIS A 1 91 ? -14.428 -7.040 -11.942 1.00 88.88 91 HIS A N 1
ATOM 680 C CA . HIS A 1 91 ? -14.955 -6.508 -13.202 1.00 88.88 91 HIS A CA 1
ATOM 681 C C . HIS A 1 91 ? -14.232 -7.029 -14.454 1.00 88.88 91 HIS A C 1
ATOM 683 O O . HIS A 1 91 ? -14.866 -7.163 -15.498 1.00 88.88 91 HIS A O 1
ATOM 689 N N . ILE A 1 92 ? -12.925 -7.302 -14.378 1.00 89.31 92 ILE A N 1
ATOM 690 C CA . ILE A 1 92 ? -12.112 -7.692 -15.544 1.00 89.31 92 ILE A CA 1
ATOM 691 C C . ILE A 1 92 ? -12.215 -9.192 -15.832 1.00 89.31 92 ILE A C 1
ATOM 693 O O . ILE A 1 92 ? -12.378 -9.582 -16.986 1.00 89.31 92 ILE A O 1
ATOM 697 N N . ILE A 1 93 ? -12.083 -10.033 -14.803 1.00 88.56 93 ILE A N 1
ATOM 698 C CA . ILE A 1 93 ? -11.999 -11.496 -14.956 1.00 88.56 93 ILE A CA 1
ATOM 699 C C . ILE A 1 93 ? -13.176 -12.245 -14.317 1.00 88.56 93 ILE A C 1
ATOM 701 O O . ILE A 1 93 ? -13.215 -13.473 -14.359 1.00 88.56 93 ILE A O 1
ATOM 705 N N . GLY A 1 94 ? -14.145 -11.535 -13.736 1.00 88.81 94 GLY A N 1
ATOM 706 C CA . GLY A 1 94 ? -15.183 -12.146 -12.910 1.00 88.81 94 GLY A CA 1
ATOM 707 C C . GLY A 1 94 ? -14.644 -12.566 -11.542 1.00 88.81 94 GLY A C 1
ATOM 708 O O . GLY A 1 94 ? -13.576 -12.135 -11.110 1.00 88.81 94 GLY A O 1
ATOM 709 N N . ARG A 1 95 ? -15.388 -13.424 -10.834 1.00 88.69 95 ARG A N 1
ATOM 710 C CA . ARG A 1 95 ? -14.992 -13.894 -9.499 1.00 88.69 95 ARG A CA 1
ATOM 711 C C . ARG A 1 95 ? -13.698 -14.721 -9.567 1.00 88.69 95 ARG A C 1
ATOM 713 O O . ARG A 1 95 ? -13.743 -15.827 -10.107 1.00 88.69 95 ARG A O 1
ATOM 720 N N . PRO A 1 96 ? -12.577 -14.254 -8.981 1.00 87.19 96 PRO A N 1
ATOM 721 C CA . PRO A 1 96 ? -11.300 -14.949 -9.088 1.00 87.19 96 PRO A CA 1
ATOM 722 C C . PRO A 1 96 ? -11.326 -16.292 -8.352 1.00 87.19 96 PRO A C 1
ATOM 724 O O . PRO A 1 96 ? -11.797 -16.400 -7.208 1.00 87.19 96 PRO A O 1
ATOM 727 N N . SER A 1 97 ? -10.779 -17.328 -8.990 1.00 89.44 97 SER A N 1
ATOM 728 C CA . SER A 1 97 ? -10.543 -18.606 -8.321 1.00 89.44 97 SER A CA 1
ATOM 729 C C . SER A 1 97 ? -9.453 -18.458 -7.251 1.00 89.44 97 SER A C 1
ATOM 731 O O . SER A 1 97 ? -8.698 -17.484 -7.225 1.00 89.44 97 SER A O 1
ATOM 733 N N . ARG A 1 98 ? -9.320 -19.449 -6.360 1.00 88.38 98 ARG A N 1
ATOM 734 C CA . ARG A 1 98 ? -8.199 -19.484 -5.401 1.00 88.38 98 ARG A CA 1
ATOM 735 C C . ARG A 1 98 ? -6.834 -19.472 -6.096 1.00 88.38 98 ARG A C 1
ATOM 737 O O . ARG A 1 98 ? -5.895 -18.896 -5.558 1.00 88.38 98 ARG A O 1
ATOM 744 N N . ALA A 1 99 ? -6.729 -20.100 -7.268 1.00 90.31 99 ALA A N 1
ATOM 745 C CA . ALA A 1 99 ? -5.494 -20.130 -8.045 1.00 90.31 99 ALA A CA 1
ATOM 746 C C . ALA A 1 99 ? -5.173 -18.751 -8.640 1.00 90.31 99 ALA A C 1
ATOM 748 O O . ALA A 1 99 ? -4.032 -18.301 -8.550 1.00 90.31 99 ALA A O 1
ATOM 749 N N . ASP A 1 100 ? -6.181 -18.054 -9.172 1.00 88.94 100 ASP A N 1
ATOM 750 C CA . ASP A 1 100 ? -6.016 -16.685 -9.678 1.00 88.94 100 ASP A CA 1
ATOM 751 C C . ASP A 1 100 ? -5.607 -15.736 -8.552 1.00 88.94 100 ASP A C 1
ATOM 753 O O . ASP A 1 100 ? -4.688 -14.940 -8.719 1.00 88.94 100 ASP A O 1
ATOM 757 N N . TRP A 1 101 ? -6.226 -15.868 -7.376 1.00 87.50 101 TRP A N 1
ATOM 758 C CA . TRP A 1 101 ? -5.889 -15.059 -6.207 1.00 87.50 101 TRP A CA 1
ATOM 759 C C . TRP A 1 101 ? -4.456 -15.282 -5.734 1.00 87.50 101 TRP A C 1
ATOM 761 O O . TRP A 1 101 ? -3.727 -14.320 -5.536 1.00 87.50 101 TRP A O 1
ATOM 771 N N . ALA A 1 102 ? -4.019 -16.538 -5.618 1.00 87.81 102 ALA A N 1
ATOM 772 C CA . ALA A 1 102 ? -2.643 -16.851 -5.235 1.00 87.81 102 ALA A CA 1
ATOM 773 C C . ALA A 1 102 ? -1.614 -16.295 -6.234 1.00 87.81 102 ALA A C 1
ATOM 775 O O . ALA A 1 102 ? -0.483 -16.002 -5.857 1.00 87.81 102 ALA A O 1
ATOM 776 N N . ARG A 1 103 ? -1.997 -16.143 -7.508 1.00 86.06 103 ARG A N 1
ATOM 777 C CA . ARG A 1 103 ? -1.139 -15.571 -8.548 1.00 86.06 103 ARG A CA 1
ATOM 778 C C . ARG A 1 103 ? -1.143 -14.041 -8.556 1.00 86.06 103 ARG A C 1
ATOM 780 O O . ARG A 1 103 ? -0.101 -13.444 -8.808 1.00 86.06 103 ARG A O 1
ATOM 787 N N . LEU A 1 104 ? -2.304 -13.418 -8.369 1.00 82.88 104 LEU A N 1
ATOM 788 C CA . LEU A 1 104 ? -2.496 -11.973 -8.530 1.00 82.88 104 LEU A CA 1
ATOM 789 C C . LEU A 1 104 ? -2.310 -11.197 -7.222 1.00 82.88 104 LEU A C 1
ATOM 791 O O . LEU A 1 104 ? -1.912 -10.037 -7.257 1.00 82.88 104 LEU A O 1
ATOM 795 N N . ILE A 1 10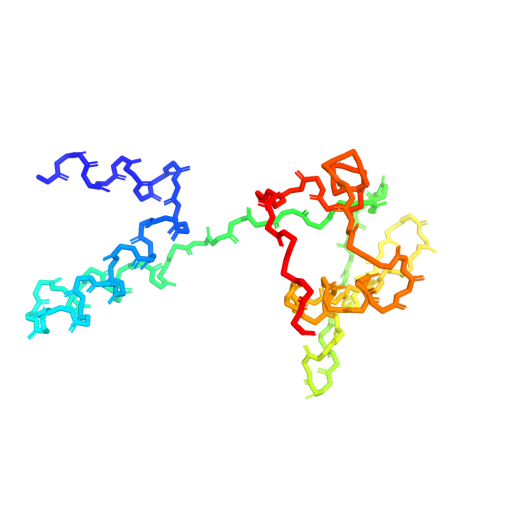5 ? -2.611 -11.827 -6.086 1.00 81.62 105 ILE A N 1
ATOM 796 C CA . ILE A 1 105 ? -2.632 -11.219 -4.754 1.00 81.62 105 ILE A CA 1
ATOM 797 C C . ILE A 1 105 ? -2.071 -12.221 -3.718 1.00 81.62 105 ILE A C 1
ATOM 799 O O . ILE A 1 105 ? -2.793 -12.675 -2.827 1.00 81.62 105 ILE A O 1
ATOM 803 N N . PRO A 1 106 ? -0.789 -12.617 -3.834 1.00 77.00 106 PRO A N 1
ATOM 804 C CA . PRO A 1 106 ? -0.207 -13.683 -3.011 1.00 77.00 106 PRO A CA 1
ATOM 805 C C . PRO A 1 106 ? -0.141 -13.337 -1.517 1.00 77.00 106 PRO A C 1
ATOM 807 O O . PRO A 1 106 ? -0.171 -14.236 -0.679 1.00 77.00 106 PRO A O 1
ATOM 810 N N . ASP A 1 107 ? -0.071 -12.047 -1.188 1.00 73.81 107 ASP A N 1
ATOM 811 C CA . ASP A 1 107 ? 0.176 -11.569 0.174 1.00 73.81 107 ASP A CA 1
ATOM 812 C C . ASP A 1 107 ? -1.109 -11.381 0.998 1.00 73.81 107 ASP A C 1
ATOM 814 O O . ASP A 1 107 ? -1.036 -11.084 2.191 1.00 73.81 107 ASP A O 1
ATOM 818 N N . LEU A 1 108 ? -2.291 -11.554 0.388 1.00 74.31 108 LEU A N 1
ATOM 819 C CA . LEU A 1 108 ? -3.576 -11.415 1.076 1.00 74.31 108 LEU A CA 1
ATOM 820 C C . LEU A 1 108 ? -4.300 -12.758 1.224 1.00 74.31 108 LEU A C 1
ATOM 822 O O . LEU A 1 108 ? -4.307 -13.568 0.290 1.00 74.31 108 LEU A O 1
ATOM 826 N N . PRO A 1 109 ? -4.997 -12.984 2.356 1.00 78.56 109 PRO A N 1
ATOM 827 C CA . PRO A 1 109 ? -5.879 -14.132 2.496 1.00 78.56 109 PRO A CA 1
ATOM 828 C C . PRO A 1 109 ? -6.959 -14.106 1.409 1.00 78.56 109 PRO A C 1
ATOM 830 O O . PRO A 1 109 ? -7.452 -13.047 1.026 1.00 78.56 109 PRO A O 1
ATOM 833 N N . TYR A 1 110 ? -7.342 -15.286 0.919 1.00 80.94 110 TYR A N 1
ATOM 834 C CA . TYR A 1 110 ? -8.375 -15.405 -0.110 1.00 80.94 110 TYR A CA 1
ATOM 835 C C . TYR A 1 110 ? -9.707 -14.820 0.375 1.00 80.94 110 TYR A C 1
ATOM 837 O O . TYR A 1 110 ? -10.366 -15.410 1.234 1.00 80.94 110 TYR A O 1
ATOM 845 N N . GLN A 1 111 ? -10.114 -13.693 -0.207 1.00 75.44 111 GLN A N 1
ATOM 846 C CA . GLN A 1 111 ? -11.380 -13.018 0.075 1.00 75.44 111 GLN A CA 1
ATOM 847 C C . GLN A 1 111 ? -12.032 -12.554 -1.236 1.00 75.44 111 GLN A C 1
ATOM 849 O O . GLN A 1 111 ? -11.963 -11.381 -1.582 1.00 75.44 111 GLN A O 1
ATOM 854 N N . PRO A 1 112 ? -12.663 -13.455 -2.010 1.00 67.38 112 PRO A N 1
ATOM 855 C CA . PRO A 1 112 ? -13.287 -13.103 -3.281 1.00 67.38 112 PRO A CA 1
ATOM 856 C C . PRO A 1 112 ? -14.608 -12.359 -3.035 1.00 67.38 112 PRO A C 1
ATOM 858 O O . PRO A 1 112 ? -15.689 -12.945 -3.147 1.00 67.38 112 PRO A O 1
ATOM 861 N N . THR A 1 113 ? -14.536 -11.087 -2.668 1.00 66.19 113 THR A N 1
ATOM 862 C CA . THR A 1 113 ? -15.689 -10.193 -2.646 1.00 66.19 113 THR A CA 1
ATOM 863 C C . THR A 1 113 ? -15.816 -9.557 -4.022 1.00 66.19 113 THR A C 1
ATOM 865 O O . THR A 1 113 ? -15.100 -8.621 -4.347 1.00 66.19 113 THR A O 1
ATOM 868 N N . CYS A 1 114 ? -16.697 -10.112 -4.853 1.00 73.31 114 CYS A N 1
ATOM 869 C CA . CYS A 1 114 ? -17.290 -9.350 -5.947 1.00 73.31 114 CYS A CA 1
ATOM 870 C C . CYS A 1 114 ? -18.646 -8.881 -5.426 1.00 73.31 114 CYS A C 1
ATOM 872 O O . CYS A 1 114 ? -19.520 -9.723 -5.199 1.00 73.31 114 CYS A O 1
ATOM 874 N N . HIS A 1 115 ? -18.754 -7.590 -5.127 1.00 66.62 115 HIS A N 1
ATOM 875 C CA . HIS A 1 115 ? -19.992 -6.948 -4.691 1.00 66.62 115 HIS A CA 1
ATOM 876 C C . HIS A 1 115 ? -20.853 -6.529 -5.883 1.00 66.62 115 HIS A C 1
ATOM 878 O O . HIS A 1 115 ? -20.277 -6.204 -6.946 1.00 66.62 115 HIS A O 1
#